Protein AF-A0A2M7ICB8-F1 (afdb_monomer)

Nearest PDB structures (foldseek):
  7lhz-assembly2_C  TM=8.132E-01  e=2.457E+00  Klebsiella pneumoniae 342
  7qpr-assembly4_D  TM=6.202E-01  e=9.035E+00  Acinetobacter baumannii

Organism: NCBI:txid1974832

Radius of gyration: 13.63 Å; Cα contacts (8 Å, |Δi|>4): 92; chains: 1; bounding box: 41×38×29 Å

Mean predicted aligned error: 8.15 Å

pLDDT: mean 84.36, std 19.05, range [38.56, 98.12]

Solvent-accessible surface area (backbone atoms only — not comparable to full-atom values): 5383 Å² total; per-residue (Å²): 137,89,81,62,77,68,66,58,62,78,41,60,58,82,78,93,60,99,65,87,72,48,70,70,63,50,74,73,35,76,91,43,47,58,22,30,39,35,42,43,93,79,37,51,38,63,24,82,42,70,71,56,36,51,61,46,48,65,50,45,44,73,73,36,78,91,52,77,71,48,72,51,73,37,67,40,98,86,55,85,78,88,84,131

Foldseek 3Di:
DDDDPVVVVVFWDDDDDPDQDDVVVVLPDPVQAQWKWKDKPSTIGTDNDPVVVVVVLVVVCVVCVPIDIDIDHRHDPPDDDDDD

Secondary structure (DSSP, 8-state):
----THHHHHTEE---SSSPP-HHHHHT-GGGTTEEEEEETTEEEEESSHHHHHHHHHHHHHH-TTSPPEEEEE--TT------

Structure (mmCIF, N/CA/C/O backbone):
data_AF-A0A2M7ICB8-F1
#
_entry.id   AF-A0A2M7ICB8-F1
#
loop_
_atom_site.group_PDB
_atom_site.id
_atom_site.type_symbol
_atom_site.label_atom_id
_atom_site.label_alt_id
_atom_site.label_comp_id
_atom_site.label_asym_id
_atom_site.label_entity_id
_atom_site.label_seq_id
_atom_site.pdbx_PDB_ins_code
_atom_site.Cartn_x
_atom_site.Cartn_y
_atom_site.Cartn_z
_atom_site.occupancy
_atom_site.B_iso_or_equiv
_atom_site.auth_seq_id
_atom_site.auth_comp_id
_atom_site.auth_asym_id
_atom_site.auth_atom_id
_atom_site.pdbx_PDB_model_num
ATOM 1 N N . MET A 1 1 ? -0.025 26.016 0.555 1.00 39.75 1 MET A N 1
ATOM 2 C CA . MET A 1 1 ? 0.002 25.160 -0.652 1.00 39.75 1 MET A CA 1
ATOM 3 C C . MET A 1 1 ? -1.198 24.214 -0.590 1.00 39.75 1 MET A C 1
ATOM 5 O O . MET A 1 1 ? -1.201 23.304 0.231 1.00 39.75 1 MET A O 1
ATOM 9 N N . ARG A 1 2 ? -2.279 24.508 -1.326 1.00 38.56 2 ARG A N 1
ATOM 10 C CA . ARG A 1 2 ? -3.501 23.681 -1.379 1.00 38.56 2 ARG A CA 1
ATOM 11 C C . ARG A 1 2 ? -3.260 22.598 -2.434 1.00 38.56 2 ARG A C 1
ATOM 13 O O . ARG A 1 2 ? -3.009 22.936 -3.579 1.00 38.56 2 ARG A O 1
ATOM 20 N N . PHE A 1 3 ? -3.247 21.331 -2.028 1.00 48.06 3 PHE A N 1
ATOM 21 C CA . PHE A 1 3 ? -3.188 20.199 -2.954 1.00 48.06 3 PHE A CA 1
ATOM 22 C C . PHE A 1 3 ? -4.608 19.663 -3.132 1.00 48.06 3 PHE A C 1
ATOM 24 O O . PHE A 1 3 ? -5.232 19.201 -2.176 1.00 48.06 3 PHE A O 1
ATOM 31 N N . ASP A 1 4 ? -5.126 19.798 -4.346 1.00 41.78 4 ASP A N 1
ATOM 32 C CA . ASP A 1 4 ? -6.548 19.687 -4.647 1.00 41.78 4 ASP A CA 1
ATOM 33 C C . ASP A 1 4 ? -7.080 18.248 -4.552 1.00 41.78 4 ASP A C 1
ATOM 35 O O . ASP A 1 4 ? -6.396 17.264 -4.849 1.00 41.78 4 ASP A O 1
ATOM 39 N N . ASN A 1 5 ? -8.364 18.131 -4.195 1.00 45.28 5 ASN A N 1
ATOM 40 C CA . ASN A 1 5 ? -9.147 16.889 -4.058 1.00 45.28 5 ASN A CA 1
ATOM 41 C C . ASN A 1 5 ? -9.134 15.973 -5.306 1.00 45.28 5 ASN A C 1
ATOM 43 O O . ASN A 1 5 ? -9.560 14.818 -5.241 1.00 45.28 5 ASN A O 1
ATOM 47 N N . ILE A 1 6 ? -8.651 16.477 -6.441 1.00 48.31 6 ILE A N 1
ATOM 48 C CA . ILE A 1 6 ? -8.540 15.773 -7.722 1.00 48.31 6 ILE A CA 1
ATOM 49 C C . ILE A 1 6 ? -7.504 14.639 -7.637 1.00 48.31 6 ILE A C 1
ATOM 51 O O . ILE A 1 6 ? -7.753 13.549 -8.153 1.00 48.31 6 ILE A O 1
ATOM 55 N N . PHE A 1 7 ? -6.396 14.828 -6.906 1.00 49.38 7 PHE A N 1
ATOM 56 C CA . PHE A 1 7 ? -5.345 13.807 -6.803 1.00 49.38 7 PHE A CA 1
ATOM 57 C C . PHE A 1 7 ? -5.826 12.559 -6.048 1.00 49.38 7 PHE A C 1
ATOM 59 O O . PHE A 1 7 ? -5.533 11.442 -6.457 1.00 49.38 7 PHE A O 1
ATOM 66 N N . LEU A 1 8 ? -6.629 12.715 -4.986 1.00 46.41 8 LEU A N 1
ATOM 67 C CA . LEU A 1 8 ? -7.163 11.575 -4.226 1.00 46.41 8 LEU A CA 1
ATOM 68 C C . LEU A 1 8 ? -8.187 10.748 -5.015 1.00 46.41 8 LEU A C 1
ATOM 70 O O . LEU A 1 8 ? -8.245 9.536 -4.818 1.00 46.41 8 LEU A O 1
ATOM 74 N N . LYS A 1 9 ? -8.974 11.357 -5.912 1.00 50.00 9 LYS A N 1
ATOM 75 C CA . LYS A 1 9 ? -9.977 10.617 -6.700 1.00 50.00 9 LYS A CA 1
ATOM 76 C C . LYS A 1 9 ? -9.352 9.588 -7.648 1.00 50.00 9 LYS A C 1
ATOM 78 O O . LYS A 1 9 ? -9.968 8.556 -7.881 1.00 50.00 9 LYS A O 1
ATOM 83 N N . SER A 1 10 ? -8.126 9.824 -8.119 1.00 53.81 10 SER A N 1
ATOM 84 C CA . SER A 1 10 ? -7.375 8.874 -8.957 1.00 53.81 10 SER A CA 1
ATOM 85 C C . SER A 1 10 ? -7.030 7.560 -8.229 1.00 53.81 10 SER A C 1
ATOM 87 O O . SER A 1 10 ? -6.941 6.503 -8.847 1.00 53.81 10 SER A O 1
ATOM 89 N N . TYR A 1 11 ? -6.896 7.593 -6.897 1.00 49.81 11 TYR A N 1
ATOM 90 C CA . TYR A 1 11 ? -6.341 6.484 -6.105 1.00 49.81 11 TYR A CA 1
ATOM 91 C C . TYR A 1 11 ? -7.359 5.723 -5.248 1.00 49.81 11 TYR A C 1
ATOM 93 O O . TYR A 1 11 ? -6.984 4.805 -4.518 1.00 49.81 11 TYR A O 1
ATOM 101 N N . ILE A 1 12 ? -8.638 6.100 -5.296 1.00 49.88 12 ILE A N 1
ATOM 102 C CA . ILE A 1 12 ? -9.678 5.540 -4.429 1.00 49.88 12 ILE A CA 1
ATOM 103 C C . ILE A 1 12 ? -10.656 4.730 -5.274 1.00 49.88 12 ILE A C 1
ATOM 105 O O . ILE A 1 12 ? -11.488 5.297 -5.981 1.00 49.88 12 ILE A O 1
ATOM 10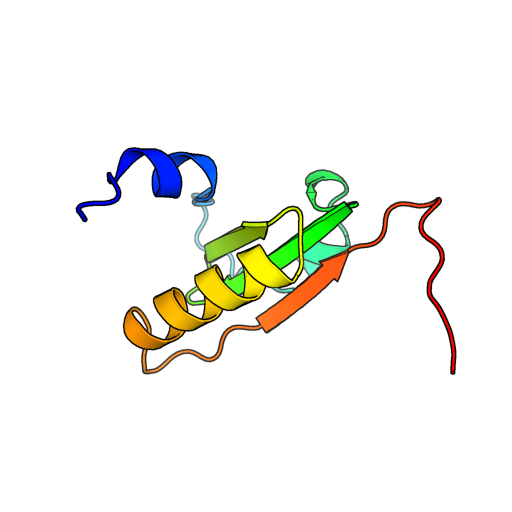9 N N . LYS A 1 13 ? -10.624 3.401 -5.136 1.00 59.75 13 LYS A N 1
ATOM 110 C CA . LYS A 1 13 ? -11.690 2.527 -5.642 1.00 59.75 13 LYS A CA 1
ATOM 111 C C . LYS A 1 13 ? -12.472 1.935 -4.473 1.00 59.75 13 LYS A C 1
ATOM 113 O O . LYS A 1 13 ? -11.936 1.186 -3.664 1.00 59.75 13 LYS A O 1
ATOM 118 N N . ILE A 1 14 ? -13.755 2.281 -4.394 1.00 54.94 14 ILE A N 1
ATOM 119 C CA . ILE A 1 14 ? -14.689 1.767 -3.386 1.00 54.94 14 ILE A CA 1
ATOM 120 C C . ILE A 1 14 ? -15.418 0.572 -4.007 1.00 54.94 14 ILE A C 1
ATOM 122 O O . ILE A 1 14 ? -16.153 0.739 -4.979 1.00 54.94 14 ILE A O 1
ATOM 126 N N . MET A 1 15 ? -15.205 -0.638 -3.486 1.00 53.62 15 MET A N 1
ATOM 127 C CA . MET A 1 15 ? -15.998 -1.807 -3.885 1.00 53.62 15 MET A CA 1
ATOM 128 C C . MET A 1 15 ? -17.345 -1.812 -3.152 1.00 53.62 15 MET A C 1
ATOM 130 O O . MET A 1 15 ? -17.410 -1.552 -1.956 1.00 53.62 15 MET A O 1
ATOM 134 N N . LYS A 1 16 ? -18.423 -2.096 -3.893 1.00 46.75 16 LYS A N 1
ATOM 135 C CA . LYS A 1 16 ? -19.824 -1.838 -3.511 1.00 46.75 16 LYS A CA 1
ATOM 136 C C . LYS A 1 16 ? -20.579 -3.039 -2.906 1.00 46.75 16 LYS A C 1
ATOM 138 O O . LYS A 1 16 ? -21.800 -3.033 -2.926 1.00 46.75 16 LYS A O 1
ATOM 143 N N . ASN A 1 17 ? -19.892 -4.052 -2.370 1.00 52.59 17 ASN A N 1
ATOM 144 C CA . ASN A 1 17 ? -20.537 -5.216 -1.740 1.00 52.59 17 ASN A CA 1
ATOM 145 C C . ASN A 1 17 ? -20.076 -5.368 -0.287 1.00 52.59 17 ASN A C 1
ATOM 147 O O . ASN A 1 17 ? -18.884 -5.248 -0.020 1.00 52.59 17 ASN A O 1
ATOM 151 N N . GLY A 1 18 ? -20.994 -5.683 0.634 1.00 57.91 18 GLY A N 1
ATOM 152 C CA . GLY A 1 18 ? -20.754 -5.841 2.083 1.00 57.91 18 GLY A CA 1
ATOM 153 C C . GLY A 1 18 ? -19.809 -6.983 2.496 1.00 57.91 18 GLY A C 1
ATOM 154 O O . GLY A 1 18 ? -19.809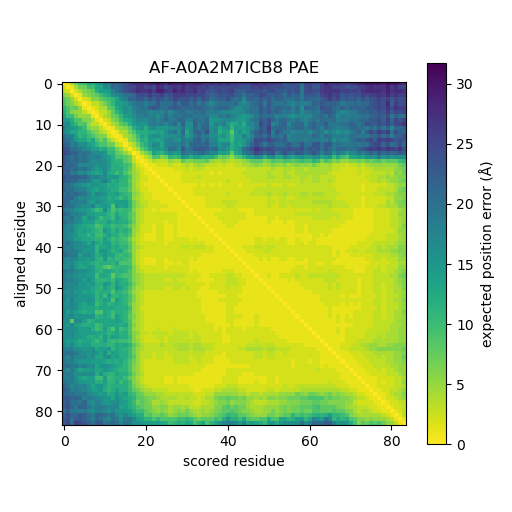 -7.398 3.650 1.00 57.91 18 GLY A O 1
ATOM 155 N N . LYS A 1 19 ? -19.004 -7.512 1.569 1.00 69.19 19 LYS A N 1
ATOM 156 C CA . LYS A 1 19 ? -18.000 -8.546 1.820 1.00 69.19 19 LYS A CA 1
ATOM 157 C C . LYS A 1 19 ? -16.707 -7.880 2.295 1.00 69.19 19 LYS A C 1
ATOM 159 O O . LYS A 1 19 ? -16.184 -6.990 1.623 1.00 69.19 19 LYS A O 1
ATOM 164 N N . LYS A 1 20 ? -16.186 -8.322 3.444 1.00 83.12 20 LYS A N 1
ATOM 165 C CA . LYS A 1 20 ? -14.902 -7.862 3.994 1.00 83.12 20 LYS A CA 1
ATOM 166 C C . LYS A 1 20 ? -13.788 -8.113 2.974 1.00 83.12 20 LYS A C 1
ATOM 168 O O . LYS A 1 20 ? -13.557 -9.253 2.568 1.00 83.12 20 LYS A O 1
ATOM 173 N N . ILE A 1 21 ? -13.112 -7.049 2.556 1.00 89.38 21 ILE A N 1
ATOM 174 C CA . ILE A 1 21 ? -11.916 -7.123 1.720 1.00 89.38 21 ILE A CA 1
ATOM 175 C C . ILE A 1 21 ? -10.760 -7.561 2.620 1.00 89.38 21 ILE A C 1
ATOM 177 O O . ILE A 1 21 ? -10.541 -6.999 3.691 1.00 89.38 21 ILE A O 1
ATOM 181 N N . THR A 1 22 ? -10.030 -8.584 2.191 1.00 92.56 22 THR A N 1
ATOM 182 C CA . THR A 1 22 ? -8.865 -9.126 2.894 1.00 92.56 22 THR A CA 1
ATOM 183 C C . THR A 1 22 ? -7.617 -8.922 2.046 1.00 92.56 22 THR A C 1
ATOM 185 O O . THR A 1 22 ? -7.701 -8.873 0.818 1.00 92.56 22 THR A O 1
ATOM 188 N N . MET A 1 23 ? -6.448 -8.837 2.688 1.00 92.06 23 MET A N 1
ATOM 189 C CA . MET A 1 23 ? -5.186 -8.683 1.958 1.00 92.06 23 MET A CA 1
ATOM 190 C C . MET A 1 23 ? -4.919 -9.871 1.022 1.00 92.06 23 MET A C 1
ATOM 192 O O . MET A 1 23 ? -4.485 -9.669 -0.104 1.00 92.06 23 MET A O 1
ATOM 196 N N . ILE A 1 24 ? -5.292 -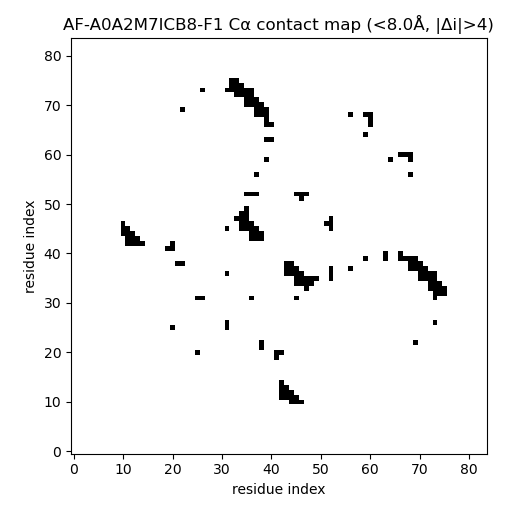11.090 1.426 1.00 92.56 24 ILE A N 1
ATOM 197 C CA . ILE A 1 24 ? -5.150 -12.295 0.594 1.00 92.56 24 ILE A CA 1
ATOM 198 C C . ILE A 1 24 ? -5.932 -12.202 -0.730 1.00 92.56 24 ILE A C 1
ATOM 200 O O . ILE A 1 24 ? -5.403 -12.545 -1.788 1.00 92.56 24 ILE A O 1
ATOM 204 N N . ASN A 1 25 ? -7.155 -11.654 -0.701 1.00 92.69 25 ASN A N 1
ATOM 205 C CA . ASN A 1 25 ? -7.955 -11.448 -1.912 1.00 92.69 25 ASN A CA 1
ATOM 206 C C . ASN A 1 25 ? -7.318 -10.399 -2.831 1.00 92.69 25 ASN A C 1
ATOM 208 O O . ASN A 1 25 ? -7.416 -10.513 -4.048 1.00 92.69 25 ASN A O 1
ATOM 212 N N . ILE A 1 26 ? -6.675 -9.380 -2.254 1.00 94.69 26 ILE A N 1
ATOM 213 C CA . ILE A 1 26 ? -6.008 -8.321 -3.018 1.00 94.69 26 ILE A CA 1
ATOM 214 C C . ILE A 1 26 ? -4.720 -8.841 -3.666 1.00 94.69 26 ILE A C 1
ATOM 216 O O . ILE A 1 26 ? -4.475 -8.568 -4.837 1.00 94.69 26 ILE A O 1
ATOM 220 N N . MET A 1 27 ? -3.918 -9.617 -2.933 1.00 92.81 27 MET A N 1
ATOM 221 C CA . MET A 1 27 ? -2.665 -10.192 -3.437 1.00 92.81 27 MET A CA 1
ATOM 222 C C . MET A 1 27 ? -2.876 -11.165 -4.599 1.00 92.81 27 MET A C 1
ATOM 224 O O . MET A 1 27 ? -2.012 -11.284 -5.461 1.00 92.81 27 MET A O 1
ATOM 228 N N . SER A 1 28 ? -4.033 -11.826 -4.638 1.00 92.50 28 SER A N 1
ATOM 229 C CA . SER A 1 28 ? -4.398 -12.763 -5.706 1.00 92.50 28 SER A CA 1
ATOM 230 C C . SER A 1 28 ? -4.957 -12.073 -6.958 1.00 92.50 28 SER A C 1
ATOM 232 O O . SER A 1 28 ? -5.205 -12.735 -7.962 1.00 92.50 28 SER A O 1
ATOM 234 N N . ASP A 1 29 ? -5.199 -10.760 -6.915 1.00 94.62 29 ASP A N 1
ATOM 235 C CA . ASP A 1 29 ? -5.816 -10.014 -8.008 1.00 94.62 29 ASP A CA 1
ATOM 236 C C . ASP A 1 29 ? -4.745 -9.336 -8.891 1.00 94.62 29 ASP A C 1
ATOM 238 O O . ASP A 1 29 ? -4.062 -8.406 -8.439 1.00 94.62 29 ASP A O 1
ATOM 242 N N . PRO A 1 30 ? -4.617 -9.735 -10.176 1.00 94.19 30 PRO A N 1
ATOM 243 C CA . PRO A 1 30 ? -3.585 -9.225 -11.082 1.00 94.19 30 PRO A CA 1
ATOM 244 C C . PRO A 1 30 ? -3.587 -7.701 -11.252 1.00 94.19 30 PRO A C 1
ATOM 246 O O . PRO A 1 30 ? -2.560 -7.107 -11.576 1.00 94.19 30 PRO A O 1
ATOM 249 N N . ARG A 1 31 ? -4.717 -7.026 -10.999 1.00 94.94 31 ARG A N 1
ATOM 250 C CA . ARG A 1 31 ? -4.852 -5.564 -11.147 1.00 94.94 31 ARG A CA 1
ATOM 251 C C . ARG A 1 31 ? -3.964 -4.773 -10.186 1.00 94.94 31 ARG A C 1
ATOM 253 O O . ARG A 1 31 ? -3.770 -3.562 -10.385 1.00 94.94 31 ARG A O 1
ATOM 260 N N . TYR A 1 32 ? -3.472 -5.423 -9.135 1.00 96.44 32 TYR A N 1
ATOM 261 C CA . TYR A 1 32 ? -2.616 -4.811 -8.130 1.00 96.44 32 TYR A CA 1
ATOM 262 C C . TYR A 1 32 ? -1.127 -5.131 -8.300 1.00 96.44 32 TYR A C 1
ATOM 264 O O . TYR A 1 32 ? -0.319 -4.551 -7.579 1.00 96.44 32 TYR A O 1
ATOM 272 N N . GLN A 1 33 ? -0.748 -5.968 -9.269 1.00 95.88 33 GLN A N 1
ATOM 273 C CA . GLN A 1 33 ? 0.660 -6.224 -9.575 1.00 95.88 33 GLN A CA 1
ATOM 274 C C . GLN A 1 33 ? 1.406 -4.939 -9.966 1.00 95.88 33 GLN A C 1
ATOM 276 O O . GLN A 1 33 ? 0.876 -4.062 -10.657 1.00 95.88 33 GLN A O 1
ATOM 281 N N . GLY A 1 34 ? 2.655 -4.834 -9.513 1.00 95.69 34 GLY A N 1
ATOM 282 C CA . GLY A 1 34 ? 3.518 -3.670 -9.699 1.00 95.69 34 GLY A CA 1
ATOM 283 C C . GLY A 1 34 ? 3.110 -2.447 -8.877 1.00 95.69 34 GLY A C 1
ATOM 284 O O . GLY A 1 34 ? 3.485 -1.330 -9.235 1.00 95.69 34 GLY A O 1
ATOM 285 N N . LYS A 1 35 ? 2.308 -2.620 -7.818 1.00 97.31 35 LYS A N 1
ATOM 286 C CA . LYS A 1 35 ? 1.833 -1.518 -6.971 1.00 97.31 35 LYS A CA 1
ATOM 287 C C . LYS A 1 35 ? 2.104 -1.799 -5.503 1.00 97.31 35 LYS A C 1
ATOM 289 O O . LYS A 1 35 ? 1.999 -2.926 -5.023 1.00 97.31 35 LYS A O 1
ATOM 294 N N . HIS A 1 36 ? 2.361 -0.724 -4.771 1.00 97.44 36 HIS A N 1
ATOM 295 C CA . HIS A 1 36 ? 2.167 -0.700 -3.332 1.00 97.44 36 HIS A CA 1
ATOM 296 C C . HIS A 1 36 ? 0.670 -0.631 -3.065 1.00 97.44 36 HIS A C 1
ATOM 298 O O . HIS A 1 36 ? -0.014 0.246 -3.593 1.00 97.44 36 HIS A O 1
ATOM 304 N N . VAL A 1 37 ? 0.163 -1.552 -2.264 1.00 97.75 37 VAL A N 1
ATOM 305 C CA . VAL A 1 37 ? -1.241 -1.666 -1.889 1.00 97.75 37 VAL A CA 1
ATOM 306 C C . VAL A 1 37 ? -1.369 -1.381 -0.409 1.00 97.75 37 VAL A C 1
ATOM 308 O O . VAL A 1 37 ? -0.605 -1.913 0.392 1.00 97.75 37 VAL A O 1
ATOM 311 N N . ILE A 1 38 ? -2.361 -0.572 -0.052 1.00 98.12 38 ILE A N 1
ATOM 312 C CA . ILE A 1 38 ? -2.700 -0.247 1.330 1.00 98.12 38 ILE A CA 1
ATOM 313 C C . ILE A 1 38 ? -4.180 -0.570 1.544 1.00 98.12 38 ILE A C 1
ATOM 315 O O . ILE A 1 38 ? -5.039 -0.062 0.819 1.00 98.12 38 ILE A O 1
ATOM 319 N N . LEU A 1 39 ? -4.479 -1.409 2.532 1.00 96.75 39 LEU A N 1
ATOM 320 C CA . LEU A 1 39 ? -5.828 -1.770 2.960 1.00 96.75 39 LEU A CA 1
ATOM 321 C C . LEU A 1 39 ? -6.092 -1.179 4.346 1.00 96.75 39 LEU A C 1
ATOM 323 O O . LEU A 1 39 ? -5.385 -1.493 5.300 1.00 96.75 39 LEU A O 1
ATOM 327 N N . ILE A 1 40 ? -7.130 -0.355 4.465 1.00 95.88 40 ILE A N 1
ATOM 328 C CA . ILE A 1 40 ? -7.591 0.203 5.744 1.00 95.88 40 ILE A CA 1
ATOM 329 C C . ILE A 1 40 ? -9.086 0.511 5.664 1.00 95.88 40 ILE A C 1
ATOM 331 O O . ILE A 1 40 ? -9.566 0.917 4.604 1.00 95.88 40 ILE A O 1
ATOM 335 N N . ALA A 1 41 ? -9.834 0.319 6.756 1.00 93.69 41 ALA A N 1
ATOM 336 C CA . ALA A 1 41 ? -11.267 0.636 6.824 1.00 93.69 41 ALA A CA 1
ATOM 337 C C . ALA A 1 41 ? -12.077 0.074 5.628 1.00 93.69 41 ALA A C 1
ATOM 339 O O . ALA A 1 41 ? -12.913 0.764 5.037 1.00 93.69 41 ALA A O 1
ATOM 340 N N . ASN A 1 42 ? -11.771 -1.169 5.227 1.00 92.38 42 ASN A N 1
ATOM 341 C CA . ASN A 1 42 ? -12.353 -1.861 4.068 1.00 92.38 42 ASN A CA 1
ATOM 342 C C . ASN A 1 42 ? -12.196 -1.114 2.721 1.00 92.38 42 ASN A C 1
ATOM 344 O O . ASN A 1 42 ? -13.030 -1.242 1.823 1.00 92.38 42 ASN A O 1
ATOM 348 N N . LYS A 1 43 ? -11.139 -0.308 2.573 1.00 93.88 43 LYS A N 1
ATOM 349 C CA . LYS A 1 43 ? -10.796 0.430 1.351 1.00 93.88 43 LYS A CA 1
ATOM 350 C C . LYS A 1 43 ? -9.383 0.100 0.908 1.00 93.88 43 LYS A C 1
ATOM 352 O O . LYS A 1 43 ? -8.483 -0.022 1.734 1.00 93.88 43 LYS A O 1
ATOM 357 N N . VAL A 1 44 ? -9.204 0.010 -0.407 1.00 95.62 44 VAL A N 1
ATOM 358 C CA . VAL A 1 44 ? -7.910 -0.259 -1.031 1.00 95.62 44 VAL A CA 1
ATOM 359 C C . VAL A 1 44 ? -7.396 1.011 -1.690 1.00 95.62 44 VAL A C 1
ATOM 361 O O . VAL A 1 44 ? -8.094 1.629 -2.497 1.00 95.62 44 VAL A O 1
ATOM 364 N N . TYR A 1 45 ? -6.169 1.373 -1.349 1.00 96.81 45 TYR A N 1
ATOM 365 C CA . TYR A 1 45 ? -5.402 2.457 -1.944 1.00 96.81 45 TYR A CA 1
ATOM 366 C C . TYR A 1 45 ? -4.172 1.862 -2.619 1.00 96.81 45 TYR A C 1
ATOM 368 O O . TYR A 1 45 ? -3.654 0.836 -2.176 1.00 96.81 45 TYR A O 1
ATOM 376 N N . THR A 1 46 ? -3.693 2.497 -3.686 1.00 97.31 46 THR A N 1
ATOM 377 C CA . THR A 1 46 ? -2.501 2.029 -4.401 1.00 97.31 46 THR A CA 1
ATOM 378 C C . THR A 1 46 ? -1.500 3.146 -4.634 1.00 97.31 46 THR A C 1
ATOM 380 O O . THR A 1 46 ? -1.892 4.300 -4.759 1.00 97.31 46 THR A O 1
ATOM 383 N N . ALA A 1 47 ? -0.225 2.807 -4.772 1.00 96.94 47 ALA A N 1
ATOM 384 C CA . ALA A 1 47 ? 0.825 3.714 -5.216 1.00 96.94 47 ALA A CA 1
ATOM 385 C C . ALA A 1 47 ? 1.833 2.986 -6.106 1.00 96.94 47 ALA A C 1
ATOM 387 O O . ALA A 1 47 ? 1.993 1.771 -6.016 1.00 96.94 47 ALA A O 1
ATOM 388 N N . THR A 1 48 ? 2.524 3.733 -6.961 1.00 93.25 48 THR A N 1
ATOM 389 C CA . THR A 1 48 ? 3.565 3.201 -7.853 1.00 93.25 48 THR A CA 1
ATOM 390 C C . THR A 1 48 ? 4.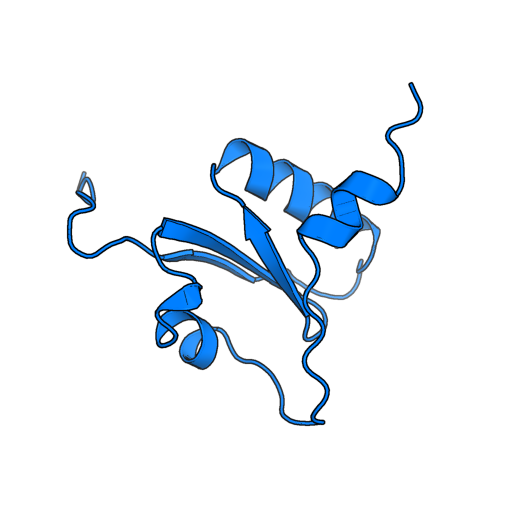941 3.132 -7.197 1.00 93.25 48 THR A C 1
ATOM 392 O O . THR A 1 48 ? 5.796 2.401 -7.676 1.00 93.25 48 THR A O 1
ATOM 395 N N . THR A 1 49 ? 5.166 3.868 -6.103 1.00 95.25 49 THR A N 1
ATOM 396 C CA . THR A 1 49 ? 6.445 3.897 -5.380 1.00 95.25 49 THR A CA 1
ATOM 397 C C . THR A 1 49 ? 6.238 3.843 -3.870 1.00 95.25 49 THR A C 1
ATOM 399 O O . THR A 1 49 ? 5.206 4.297 -3.358 1.00 95.25 49 THR A O 1
ATOM 402 N N . GLY A 1 50 ? 7.246 3.346 -3.146 1.00 94.50 50 GLY A N 1
ATOM 403 C CA . GLY A 1 50 ? 7.211 3.246 -1.685 1.00 94.50 50 GLY A CA 1
ATOM 404 C C 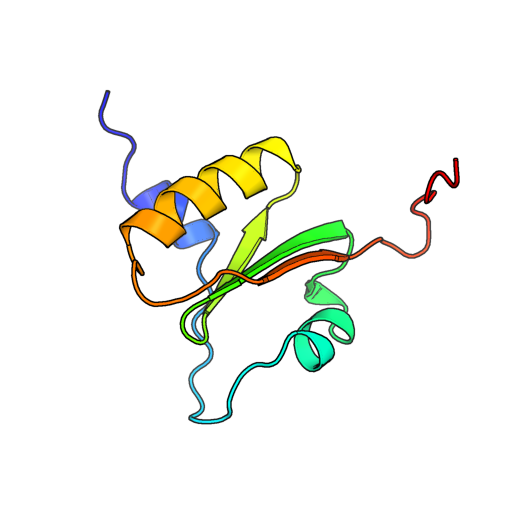. GLY A 1 50 ? 7.084 4.612 -1.011 1.00 94.50 50 GLY A C 1
ATOM 405 O O . GLY A 1 50 ? 6.320 4.774 -0.066 1.00 94.50 50 GLY A O 1
ATOM 406 N N . THR A 1 51 ? 7.731 5.644 -1.559 1.00 97.56 51 THR A N 1
ATOM 407 C CA . THR A 1 51 ? 7.633 7.017 -1.043 1.00 97.56 51 THR A CA 1
ATOM 408 C C . THR A 1 51 ? 6.213 7.577 -1.133 1.00 97.56 51 THR A C 1
ATOM 410 O O . THR A 1 51 ? 5.750 8.244 -0.207 1.00 97.56 51 THR A O 1
ATOM 413 N N . ILE A 1 52 ? 5.498 7.326 -2.239 1.00 97.44 52 ILE A N 1
ATOM 414 C CA . ILE A 1 52 ? 4.097 7.755 -2.371 1.00 97.44 52 ILE A CA 1
ATOM 415 C C . ILE A 1 52 ? 3.216 6.943 -1.418 1.00 97.44 52 ILE A C 1
ATOM 417 O O . ILE A 1 52 ? 2.323 7.516 -0.793 1.00 97.44 52 ILE A O 1
ATOM 421 N N . ALA A 1 53 ? 3.486 5.644 -1.274 1.00 97.25 53 ALA A N 1
ATOM 422 C CA . ALA A 1 53 ? 2.757 4.777 -0.359 1.00 97.25 53 ALA A CA 1
ATOM 423 C C . ALA A 1 53 ? 2.864 5.258 1.099 1.00 97.25 53 ALA A C 1
ATOM 425 O O . ALA A 1 53 ? 1.830 5.436 1.738 1.00 97.25 53 ALA A O 1
ATOM 426 N N . ASN A 1 54 ? 4.063 5.608 1.577 1.00 97.31 54 ASN A N 1
ATOM 427 C CA . ASN A 1 54 ? 4.261 6.156 2.927 1.00 97.31 54 ASN A CA 1
ATOM 428 C C . ASN A 1 54 ? 3.451 7.446 3.141 1.00 97.31 54 ASN A C 1
ATOM 430 O O . ASN A 1 54 ? 2.687 7.553 4.093 1.00 97.31 54 ASN A O 1
ATOM 434 N N . LYS A 1 55 ? 3.481 8.380 2.177 1.00 97.69 55 LYS A N 1
ATOM 435 C CA . LYS A 1 55 ? 2.656 9.605 2.238 1.00 97.69 55 LYS A CA 1
ATOM 436 C C . LYS A 1 55 ? 1.150 9.324 2.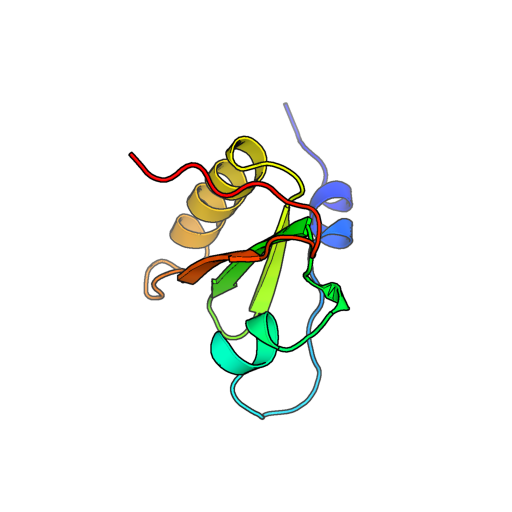243 1.00 97.69 55 LYS A C 1
ATOM 438 O O . LYS A 1 55 ? 0.357 10.183 2.641 1.00 97.69 55 LYS A O 1
ATOM 443 N N . ILE A 1 56 ? 0.709 8.201 1.679 1.00 97.12 56 ILE A N 1
ATOM 444 C CA . ILE A 1 56 ? -0.691 7.773 1.750 1.00 97.12 56 ILE A CA 1
ATOM 445 C C . ILE A 1 56 ? -0.978 7.216 3.147 1.00 97.12 56 ILE A C 1
ATOM 447 O O . ILE A 1 56 ? -1.967 7.643 3.738 1.00 97.12 56 ILE A O 1
ATOM 451 N N . VAL A 1 57 ? -0.113 6.355 3.692 1.00 97.19 57 VAL A N 1
ATOM 452 C CA . VAL A 1 57 ? -0.233 5.806 5.054 1.00 97.19 57 VAL A CA 1
ATOM 453 C C . VAL A 1 57 ? -0.323 6.922 6.098 1.00 97.19 57 VAL A C 1
ATOM 455 O O . VAL A 1 57 ? -1.335 6.983 6.791 1.00 97.19 57 VAL A O 1
ATOM 458 N N . ASP A 1 58 ? 0.595 7.896 6.095 1.00 97.38 58 ASP A N 1
ATOM 459 C CA . ASP A 1 58 ? 0.591 9.027 7.046 1.00 97.38 58 ASP A CA 1
ATOM 460 C C . ASP A 1 58 ? -0.742 9.799 7.062 1.00 97.38 58 ASP A C 1
ATOM 462 O O . ASP A 1 58 ? -1.177 10.358 8.073 1.00 97.38 58 ASP A O 1
ATOM 466 N N . ARG A 1 59 ? -1.401 9.891 5.900 1.00 96.69 59 ARG A N 1
ATOM 467 C CA . ARG A 1 59 ? -2.705 10.556 5.760 1.00 96.69 59 ARG A CA 1
ATOM 468 C C . ARG A 1 59 ? -3.850 9.656 6.206 1.00 96.69 59 ARG A C 1
ATOM 470 O O . ARG A 1 59 ? -4.840 10.162 6.733 1.00 96.69 59 ARG A O 1
ATOM 477 N N . LEU A 1 60 ? -3.744 8.353 5.965 1.00 96.62 60 LEU A N 1
ATOM 478 C CA . LEU A 1 60 ? -4.756 7.375 6.347 1.00 96.62 60 LEU A CA 1
ATOM 479 C C . LEU A 1 60 ? -4.781 7.144 7.854 1.00 96.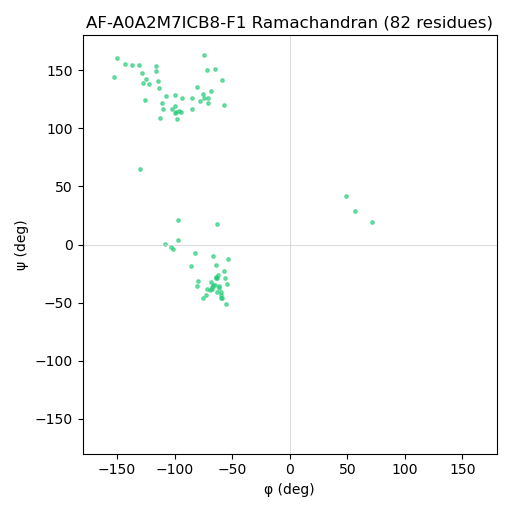62 60 LEU A C 1
ATOM 481 O O . LEU A 1 60 ? -5.877 7.093 8.398 1.00 96.62 60 LEU A O 1
ATOM 485 N N . GLU A 1 61 ? -3.633 7.113 8.526 1.00 96.31 61 GLU A N 1
ATOM 486 C CA . GLU A 1 61 ? -3.553 7.008 9.990 1.00 96.31 61 GLU A CA 1
ATOM 487 C C . GLU A 1 61 ? -4.258 8.185 10.676 1.00 96.31 61 GLU A C 1
ATOM 489 O O . GLU A 1 61 ? -5.076 7.996 11.572 1.00 96.31 61 GLU A O 1
ATOM 494 N N . LYS A 1 62 ? -4.054 9.411 10.175 1.00 96.44 62 LYS A N 1
ATOM 495 C CA . LYS A 1 62 ? -4.769 10.606 10.666 1.00 96.44 62 LYS A CA 1
ATOM 496 C C . LYS A 1 62 ? -6.272 10.546 10.395 1.00 96.44 62 LYS A C 1
ATOM 498 O O . LYS A 1 62 ? -7.069 11.061 11.173 1.00 96.44 62 LYS A O 1
ATOM 503 N N . LYS A 1 63 ? -6.667 9.956 9.264 1.00 96.50 63 LYS A N 1
ATOM 504 C CA . LYS A 1 63 ? -8.069 9.863 8.834 1.00 96.50 63 LYS A CA 1
ATOM 505 C C . LYS A 1 63 ? -8.832 8.741 9.541 1.00 96.50 63 LYS A C 1
ATOM 507 O O . LYS A 1 63 ? -10.042 8.856 9.726 1.00 96.50 63 LYS A O 1
ATOM 512 N N . TYR A 1 64 ? -8.141 7.666 9.898 1.00 95.81 64 TYR A N 1
ATOM 513 C CA . TYR A 1 64 ? -8.690 6.453 10.488 1.00 95.81 64 TYR A CA 1
ATOM 514 C C . TYR A 1 64 ? -7.897 6.078 11.751 1.00 95.81 64 TYR A C 1
ATOM 516 O O . TYR A 1 64 ? -7.283 5.018 11.790 1.00 95.81 64 TYR A O 1
ATOM 524 N N . PRO A 1 65 ? -7.927 6.906 12.812 1.00 95.69 65 PRO A N 1
ATOM 525 C CA . PRO A 1 65 ? -7.032 6.761 13.969 1.00 95.69 65 PRO A CA 1
ATOM 526 C C . PRO A 1 65 ? -7.257 5.493 14.809 1.00 95.69 65 PRO A C 1
ATOM 528 O O . PRO A 1 65 ? -6.472 5.205 15.704 1.00 95.69 65 PRO A O 1
ATOM 531 N N . LYS A 1 66 ? -8.344 4.751 14.565 1.00 97.38 66 LYS A N 1
ATOM 532 C CA . LYS A 1 66 ? -8.676 3.490 15.252 1.00 97.38 66 LYS A CA 1
ATOM 533 C C . LYS A 1 66 ? -8.392 2.248 14.406 1.00 97.38 66 LYS A C 1
ATOM 535 O O . LYS A 1 66 ? -8.636 1.138 14.862 1.00 97.38 66 LYS A O 1
ATOM 540 N N . GLU A 1 67 ? -7.941 2.433 13.172 1.00 95.88 67 GLU A N 1
ATOM 541 C CA . GLU A 1 67 ? -7.700 1.357 12.218 1.00 95.88 67 GLU A CA 1
ATOM 542 C C . GLU A 1 67 ? -6.205 1.282 11.927 1.00 95.88 67 GLU A C 1
ATOM 544 O O . GLU A 1 67 ? -5.543 2.307 11.776 1.00 95.88 67 GLU A O 1
ATOM 549 N N . ILE A 1 68 ? -5.677 0.068 11.802 1.00 95.50 68 ILE A N 1
ATOM 550 C CA . ILE A 1 68 ? -4.269 -0.150 11.467 1.00 95.50 68 ILE A CA 1
ATOM 551 C C . ILE A 1 68 ? -4.183 -0.456 9.964 1.00 95.50 68 ILE A C 1
ATOM 553 O O . ILE A 1 68 ? -4.795 -1.431 9.514 1.00 95.50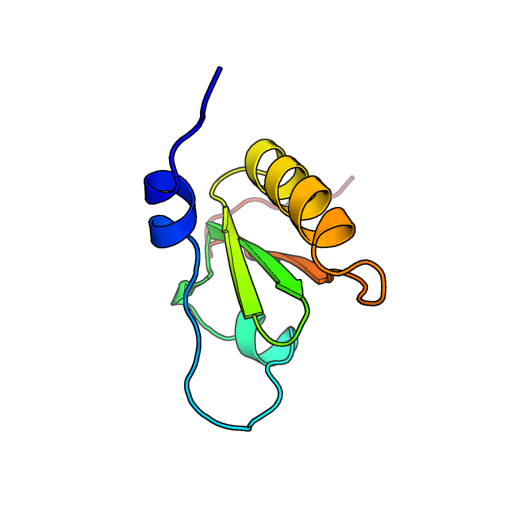 68 ILE A O 1
ATOM 557 N N . PRO A 1 69 ? -3.469 0.353 9.159 1.00 95.62 69 PRO A N 1
ATOM 558 C CA . PRO A 1 69 ? -3.294 0.072 7.741 1.00 95.62 69 PRO A CA 1
ATOM 559 C C . PRO A 1 69 ? -2.426 -1.172 7.533 1.00 95.62 69 PRO A C 1
ATOM 561 O O . PRO A 1 69 ? -1.333 -1.283 8.079 1.00 95.62 69 PRO A O 1
ATOM 564 N N . ALA A 1 70 ? -2.876 -2.081 6.669 1.00 96.12 70 ALA A N 1
ATOM 565 C CA . ALA A 1 70 ? -2.034 -3.142 6.129 1.00 96.12 70 ALA A CA 1
ATOM 566 C C . ALA A 1 70 ? -1.444 -2.676 4.794 1.00 96.12 70 ALA A C 1
ATOM 568 O O . ALA A 1 70 ? -2.196 -2.287 3.899 1.00 96.12 70 ALA A O 1
ATOM 569 N N . MET A 1 71 ? -0.121 -2.730 4.637 1.00 95.94 71 MET A N 1
ATOM 570 C CA . MET A 1 71 ? 0.570 -2.305 3.418 1.00 95.94 71 MET A CA 1
ATOM 571 C C . MET A 1 71 ? 1.504 -3.400 2.902 1.00 95.94 71 MET A C 1
ATOM 573 O O . MET A 1 71 ? 2.193 -4.050 3.679 1.00 95.94 71 MET A O 1
ATOM 577 N N . THR A 1 72 ? 1.539 -3.589 1.585 1.00 95.69 72 THR A N 1
ATOM 578 C CA . THR A 1 72 ? 2.491 -4.488 0.917 1.00 95.69 72 THR A CA 1
ATOM 579 C C . THR A 1 72 ? 2.808 -3.993 -0.492 1.00 95.69 72 THR A C 1
ATOM 581 O O . THR A 1 72 ? 2.055 -3.199 -1.058 1.00 95.69 72 THR A O 1
ATOM 584 N N . TYR A 1 73 ? 3.913 -4.448 -1.073 1.00 96.19 73 TYR A N 1
ATOM 585 C CA . TYR A 1 73 ? 4.169 -4.330 -2.507 1.00 96.19 73 TYR A CA 1
ATOM 586 C C . TYR A 1 73 ? 3.837 -5.664 -3.175 1.00 96.19 73 TYR A C 1
ATOM 588 O O . TYR A 1 73 ? 4.310 -6.707 -2.731 1.00 96.19 73 TYR A O 1
ATOM 596 N N . ILE A 1 74 ? 3.026 -5.633 -4.234 1.00 96.00 74 ILE A N 1
ATOM 597 C CA . ILE A 1 74 ? 2.729 -6.828 -5.028 1.00 96.00 74 ILE A CA 1
ATOM 598 C C . ILE A 1 74 ? 3.650 -6.799 -6.249 1.00 96.00 74 ILE A C 1
ATOM 600 O O . ILE A 1 74 ? 3.435 -5.967 -7.136 1.00 96.00 74 ILE A O 1
ATOM 604 N N . PRO A 1 75 ? 4.675 -7.663 -6.313 1.00 94.94 75 PRO A N 1
ATOM 605 C CA . PRO A 1 75 ? 5.610 -7.681 -7.428 1.00 94.94 75 PRO A CA 1
ATOM 606 C C . PRO A 1 75 ? 4.917 -8.081 -8.733 1.00 94.94 75 PRO A C 1
ATOM 608 O O . PRO A 1 75 ? 3.931 -8.820 -8.741 1.00 94.94 75 PRO A O 1
ATOM 611 N N . LYS A 1 76 ? 5.445 -7.586 -9.855 1.00 94.62 76 LYS A N 1
ATOM 612 C CA . LYS A 1 76 ? 5.176 -8.194 -11.162 1.00 94.62 76 LYS A CA 1
ATOM 613 C C . LYS A 1 76 ? 5.972 -9.494 -11.278 1.00 94.62 76 LYS A C 1
ATOM 615 O O . LYS A 1 76 ? 6.936 -9.696 -10.542 1.00 94.62 76 LYS A O 1
ATOM 620 N N . SER A 1 77 ? 5.602 -10.345 -12.231 1.00 91.06 77 SER A N 1
ATOM 621 C CA . SER A 1 77 ? 6.286 -11.621 -12.488 1.00 91.06 77 SER A CA 1
ATOM 622 C C . SER A 1 77 ? 7.784 -11.479 -12.778 1.00 91.06 77 SER A C 1
ATOM 624 O O . SER A 1 77 ? 8.544 -12.396 -12.501 1.00 91.06 77 SER A O 1
ATOM 626 N N . ASP A 1 78 ? 8.202 -10.343 -13.331 1.00 91.81 78 ASP A N 1
ATOM 627 C CA . ASP A 1 78 ? 9.582 -10.008 -13.693 1.00 91.81 78 ASP A CA 1
ATOM 628 C C . ASP A 1 78 ? 10.303 -9.163 -12.627 1.00 91.81 78 ASP A C 1
ATOM 630 O O . ASP A 1 78 ? 11.434 -8.725 -12.833 1.00 91.81 78 ASP A O 1
ATOM 634 N N . THR A 1 79 ? 9.663 -8.896 -11.484 1.00 92.62 79 THR A N 1
ATOM 635 C CA . THR A 1 79 ? 10.284 -8.091 -10.433 1.00 92.62 79 THR A CA 1
ATOM 636 C C . T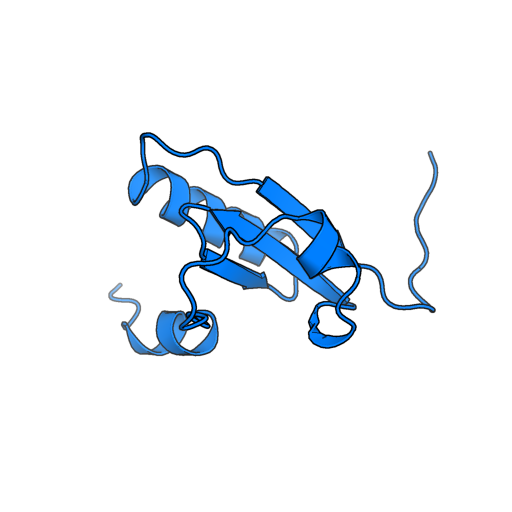HR A 1 79 ? 11.297 -8.916 -9.650 1.00 92.62 79 THR A C 1
ATOM 638 O O . THR A 1 79 ? 10.952 -9.922 -9.034 1.00 92.62 79 THR A O 1
ATOM 641 N N . LEU A 1 80 ? 12.536 -8.431 -9.602 1.00 91.38 80 LEU A N 1
ATOM 642 C CA . LEU A 1 80 ? 13.566 -8.982 -8.733 1.00 91.38 80 LEU A CA 1
ATOM 643 C C . LEU A 1 80 ? 13.262 -8.637 -7.269 1.00 91.38 80 LEU A C 1
ATOM 645 O O . LEU A 1 80 ? 13.108 -7.466 -6.918 1.00 91.38 80 LEU A O 1
ATOM 649 N N . ILE A 1 81 ? 13.213 -9.654 -6.411 1.00 85.94 81 ILE A N 1
ATOM 650 C CA . ILE A 1 81 ? 13.176 -9.478 -4.959 1.00 85.94 81 ILE A CA 1
ATOM 651 C C . ILE A 1 81 ? 14.596 -9.696 -4.456 1.00 85.94 81 ILE A C 1
ATOM 653 O O . ILE A 1 81 ? 15.132 -10.797 -4.557 1.00 85.94 81 ILE A O 1
ATOM 657 N N . LEU A 1 82 ? 15.213 -8.631 -3.948 1.00 85.50 82 LEU A N 1
ATOM 658 C CA . LEU A 1 82 ? 16.525 -8.733 -3.329 1.00 85.50 82 LEU A CA 1
ATOM 659 C C . LEU A 1 82 ? 16.389 -9.478 -1.995 1.00 85.50 82 LEU A C 1
ATOM 661 O O . LEU A 1 82 ? 15.649 -9.037 -1.117 1.00 85.50 82 LEU A O 1
ATOM 665 N N . TRP A 1 83 ? 17.109 -10.589 -1.857 1.00 82.38 83 TRP A N 1
ATOM 666 C CA . TRP A 1 83 ? 17.252 -11.325 -0.604 1.00 82.38 83 TRP A CA 1
ATOM 667 C C . TRP A 1 83 ? 18.629 -10.991 -0.022 1.00 82.38 83 TRP A C 1
ATOM 669 O O . TRP A 1 83 ? 19.642 -11.253 -0.670 1.00 82.38 83 TRP A O 1
ATOM 679 N N . LEU A 1 84 ? 18.645 -10.350 1.151 1.00 75.62 84 LEU A N 1
ATOM 680 C CA . LEU A 1 84 ? 19.842 -10.037 1.941 1.00 75.62 84 LEU A CA 1
ATOM 681 C C . LEU A 1 84 ? 19.868 -10.876 3.218 1.00 75.62 84 LEU A C 1
ATOM 683 O O . LEU A 1 84 ? 18.761 -11.163 3.736 1.00 75.62 84 LEU A O 1
#

Sequence (84 aa):
MRFDNIFLKSYIKIMKNGKKITMINIMSDPRYQGKHVILIANKVYTATTGTIANKIVDRLEKKYPKEIPAMTYIPKSDTLILWL